Protein AF-A0A5B2TH06-F1 (afdb_monomer_lite)

Organism: NCBI:txid1608942

Sequence (164 aa):
METRGGGAGCMRPDPFPAKAEEHPMTPSAHPQRLRGRGAALVLSMAGVFLLIGAAFIASPPLGAALFGLPATGAEAQAWLRALALRDLALGLYLAGLLWLGSRRSLGVVLAATVVIPPGDMLMVAGWHGGAAPAPLLLHGLSALATGGMAAWLLRPPSAGTPSG

Foldseek 3Di:
DDDDDDDDDDDDDDPDDPDDPPPPPDPPPDFAADDDPLLVLLLVQLVVLLVLLVCCLVDVCVLCVLLVHDCPDPVSNVVSNVSSVVSNVVSVVSNVCNVPHGLLVSLVVLCVVLVVLVVSLCVNCVVVVNPDVNNNVSSVVVSCSSNVSSCVSNDDDPPDDDDD

InterPro domains:
  IPR025363 Protein of unknown function DUF4267 [PF14087] (48-153)

pLDDT: mean 86.17, std 15.83, range [43.31, 98.5]

Radius of gyration: 30.66 Å; chains: 1; bounding box: 69×65×99 Å

Secondary structure (DSSP, 8-state):
-----------PPPP--------------------THHHHHHHHHHHHHHHHHHHHHH-HHHHHHHHTS---SHHHHHHHHHHHHHHHHHHHHHHHHHHHS-HHHHHHHHHHHTTHHHHHHHHHHHHHTT--HHHHHHHHHHHHHHHHHHHHHHPPPP-PPP--

Structure (mmCIF, N/CA/C/O backbone):
data_AF-A0A5B2TH06-F1
#
_entry.id   AF-A0A5B2TH06-F1
#
loop_
_atom_site.group_PDB
_atom_site.id
_atom_site.type_symbol
_atom_site.label_atom_id
_atom_site.label_alt_id
_atom_site.label_comp_id
_atom_site.label_asym_id
_atom_site.label_entity_id
_atom_site.label_seq_id
_atom_site.pdbx_PDB_ins_code
_atom_site.Cartn_x
_atom_site.Cartn_y
_atom_site.Cartn_z
_atom_site.occupancy
_atom_site.B_iso_or_equiv
_atom_site.auth_seq_id
_atom_site.auth_comp_id
_atom_site.auth_asym_id
_atom_site.auth_atom_id
_atom_site.pdbx_PDB_model_num
ATOM 1 N N . MET A 1 1 ? -40.279 -52.105 76.190 1.00 43.31 1 MET A N 1
ATOM 2 C CA . MET A 1 1 ? -40.114 -52.471 74.772 1.00 43.31 1 MET A CA 1
ATOM 3 C C . MET A 1 1 ? -41.063 -51.557 73.997 1.00 43.31 1 MET A C 1
ATOM 5 O O . MET A 1 1 ? -42.259 -51.778 74.060 1.00 43.31 1 MET A O 1
ATOM 9 N N . GLU A 1 2 ? -40.658 -50.310 73.719 1.00 46.28 2 GLU A N 1
ATOM 10 C CA . GLU A 1 2 ? -39.930 -49.899 72.490 1.00 46.28 2 GLU A CA 1
ATOM 11 C C . GLU A 1 2 ? -40.905 -49.938 71.284 1.00 46.28 2 GLU A C 1
ATOM 13 O O . GLU A 1 2 ? -41.463 -50.998 71.050 1.00 46.28 2 GLU A O 1
ATOM 18 N N . THR A 1 3 ? -41.217 -48.929 70.459 1.00 47.59 3 THR A N 1
ATOM 19 C CA . THR A 1 3 ? -40.859 -47.510 70.246 1.00 47.59 3 THR A CA 1
ATOM 20 C C . THR A 1 3 ? -41.844 -46.912 69.201 1.00 47.59 3 THR A C 1
ATOM 22 O O . THR A 1 3 ? -42.434 -47.669 68.442 1.00 47.59 3 THR A O 1
ATOM 25 N N . ARG A 1 4 ? -41.929 -45.562 69.131 1.00 48.00 4 ARG A N 1
ATOM 26 C CA . ARG A 1 4 ? -42.073 -44.675 67.931 1.00 48.00 4 ARG A CA 1
ATOM 27 C C . ARG A 1 4 ? -43.280 -44.880 66.980 1.00 48.00 4 ARG A C 1
ATOM 29 O O . ARG A 1 4 ? -43.530 -45.961 66.491 1.00 48.00 4 ARG A O 1
ATOM 36 N N . GLY A 1 5 ? -44.063 -43.867 66.600 1.00 53.38 5 GLY A N 1
ATOM 37 C CA . GLY A 1 5 ? -43.726 -42.471 66.299 1.00 53.38 5 GLY A CA 1
ATOM 38 C C . GLY A 1 5 ? -43.592 -42.294 64.778 1.00 53.38 5 GLY A C 1
ATOM 39 O O . GLY A 1 5 ? -42.625 -42.780 64.204 1.00 53.38 5 GLY A O 1
ATOM 40 N N . GLY A 1 6 ? -44.537 -41.606 64.128 1.00 50.41 6 GLY A N 1
ATOM 41 C CA . GLY A 1 6 ? -44.493 -41.360 62.681 1.00 50.41 6 GLY A CA 1
ATOM 42 C C . GLY A 1 6 ? -45.587 -40.402 62.221 1.00 50.41 6 GLY A C 1
ATOM 43 O O . GLY A 1 6 ? -46.620 -40.828 61.717 1.00 50.41 6 GLY A O 1
ATOM 44 N N . GLY A 1 7 ? -45.378 -39.104 62.456 1.00 53.00 7 GLY A N 1
ATOM 45 C CA . GLY A 1 7 ? -46.269 -38.041 61.998 1.00 53.00 7 GLY A CA 1
ATOM 46 C C . GLY A 1 7 ? -46.208 -37.872 60.481 1.00 53.00 7 GLY A C 1
ATOM 47 O O . GLY A 1 7 ? -45.129 -37.782 59.899 1.00 53.00 7 GLY A O 1
ATOM 48 N N . ALA A 1 8 ? -47.379 -37.807 59.851 1.00 60.06 8 ALA A N 1
ATOM 49 C CA . ALA A 1 8 ? -47.530 -37.441 58.452 1.00 60.06 8 ALA A CA 1
ATOM 50 C C . ALA A 1 8 ? -47.230 -35.941 58.290 1.00 60.06 8 ALA A C 1
ATOM 52 O O . ALA A 1 8 ? -48.070 -35.081 58.556 1.00 60.06 8 ALA A O 1
ATOM 53 N N . GLY A 1 9 ? -45.990 -35.630 57.914 1.00 56.44 9 GLY A N 1
ATOM 54 C CA . GLY A 1 9 ? -45.552 -34.283 57.572 1.00 56.44 9 GLY A CA 1
ATOM 55 C C . GLY A 1 9 ? -46.191 -33.826 56.264 1.00 56.44 9 GLY A C 1
ATOM 56 O O . GLY A 1 9 ? -45.925 -34.382 55.203 1.00 56.44 9 GLY A O 1
ATOM 57 N N . CYS A 1 10 ? -47.033 -32.802 56.361 1.00 57.41 10 CYS A N 1
ATOM 58 C CA . CYS A 1 10 ? -47.578 -32.051 55.239 1.00 57.41 10 CYS A CA 1
ATOM 59 C C . CYS A 1 10 ? -46.416 -31.434 54.438 1.00 57.41 10 CYS A C 1
ATOM 61 O O . CYS A 1 10 ? -45.718 -30.545 54.930 1.00 57.41 10 CYS A O 1
ATOM 63 N N . MET A 1 11 ? -46.176 -31.945 53.231 1.00 59.59 11 MET A N 1
ATOM 64 C CA . MET A 1 11 ? -45.171 -31.429 52.305 1.00 59.59 11 MET A CA 1
ATOM 65 C C . MET A 1 11 ? -45.617 -30.047 51.818 1.00 59.59 11 MET A C 1
ATOM 67 O O . MET A 1 11 ? -46.575 -29.921 51.057 1.00 59.59 11 MET A O 1
ATOM 71 N N . ARG A 1 12 ? -44.948 -28.997 52.304 1.00 67.94 12 ARG A N 1
ATOM 72 C CA . ARG A 1 12 ? -45.096 -27.641 51.769 1.00 67.94 12 ARG A CA 1
ATOM 73 C C . ARG A 1 12 ? -44.389 -27.580 50.410 1.00 67.94 12 ARG A C 1
ATOM 75 O O . ARG A 1 12 ? -43.242 -28.011 50.345 1.00 67.94 12 ARG A O 1
ATOM 82 N N . PRO A 1 13 ? -45.023 -27.053 49.352 1.00 61.88 13 PRO A N 1
ATOM 83 C CA . PRO A 1 13 ? -44.308 -26.726 48.128 1.00 61.88 13 PRO A CA 1
ATOM 84 C C . PRO A 1 13 ? -43.322 -25.591 48.416 1.00 61.88 13 PRO A C 1
ATOM 86 O O . PRO A 1 13 ? -43.677 -24.599 49.061 1.00 61.88 13 PRO A O 1
ATOM 89 N N . ASP A 1 14 ? -42.086 -25.759 47.955 1.00 65.69 14 ASP A N 1
ATOM 90 C CA . ASP A 1 14 ? -41.048 -24.744 48.073 1.00 65.69 14 ASP A CA 1
ATOM 91 C C . ASP A 1 14 ? -41.506 -23.454 47.369 1.00 65.69 14 ASP A C 1
ATOM 93 O O . ASP A 1 14 ? -41.974 -23.501 46.223 1.00 65.69 14 ASP A O 1
ATO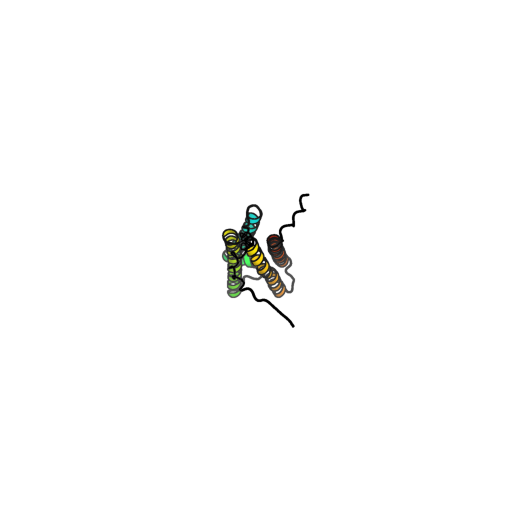M 97 N N . PRO A 1 15 ? -41.413 -22.287 48.025 1.00 66.00 15 PRO A N 1
ATOM 98 C CA . PRO A 1 15 ? -41.718 -21.027 47.378 1.00 66.00 15 PRO A CA 1
ATOM 99 C C . PRO A 1 15 ? -40.597 -20.738 46.378 1.00 66.00 15 PRO A C 1
ATOM 101 O O . PRO A 1 15 ? -39.451 -20.623 46.786 1.00 66.00 15 PRO A O 1
ATOM 104 N N . PHE A 1 16 ? -40.958 -20.664 45.094 1.00 64.38 16 PHE A N 1
ATOM 105 C CA . PHE A 1 16 ? -40.241 -20.058 43.962 1.00 64.38 16 PHE A CA 1
ATOM 106 C C . PHE A 1 16 ? -38.698 -20.023 44.022 1.00 64.38 16 PHE A C 1
ATOM 108 O O . PHE A 1 16 ? -38.136 -19.339 44.880 1.00 64.38 16 PHE A O 1
ATOM 115 N N . PRO A 1 17 ? -37.984 -20.624 43.045 1.00 62.00 17 PRO A N 1
ATOM 116 C CA . PRO A 1 17 ? -36.533 -20.506 42.994 1.00 62.00 17 PRO A CA 1
ATOM 117 C C . PRO A 1 17 ? -36.116 -19.032 43.008 1.00 62.00 17 PRO A C 1
ATOM 119 O O . PRO A 1 17 ? -36.704 -18.187 42.326 1.00 62.00 17 PRO A O 1
ATOM 122 N N . ALA A 1 18 ? -35.116 -18.758 43.846 1.00 60.81 18 ALA A N 1
ATOM 123 C CA . ALA A 1 18 ? -34.492 -17.463 44.027 1.00 60.81 18 ALA A CA 1
ATOM 124 C C . ALA A 1 18 ? -34.205 -16.796 42.675 1.00 60.81 18 ALA A C 1
ATOM 126 O O . ALA A 1 18 ? -33.854 -17.466 41.703 1.00 60.81 18 ALA A O 1
ATOM 127 N N . LYS A 1 19 ? -34.391 -15.471 42.657 1.00 56.03 19 LYS A N 1
ATOM 128 C CA . LYS A 1 19 ? -34.156 -14.555 41.537 1.00 56.03 19 LYS A CA 1
ATOM 129 C C . LYS A 1 19 ? -33.055 -15.076 40.616 1.00 56.03 19 LYS A C 1
ATOM 131 O O . LYS A 1 19 ? -31.926 -15.252 41.067 1.00 56.03 19 LYS A O 1
ATOM 136 N N . ALA A 1 20 ? -33.393 -15.291 39.345 1.00 60.88 20 ALA A N 1
ATOM 137 C CA . ALA A 1 20 ? -32.393 -15.451 38.305 1.00 60.88 20 ALA A CA 1
ATOM 138 C C . ALA A 1 20 ? -31.402 -14.293 38.453 1.00 60.88 20 ALA A C 1
ATOM 140 O O . ALA A 1 20 ? -31.799 -13.131 38.349 1.00 60.88 20 ALA A O 1
ATOM 141 N N . GLU A 1 21 ? -30.152 -14.602 38.790 1.00 60.78 21 GLU A N 1
ATOM 142 C CA . GLU A 1 21 ? -29.099 -13.604 38.749 1.00 60.78 21 GLU A CA 1
ATOM 143 C C . GLU A 1 21 ? -29.014 -13.148 37.298 1.00 60.78 21 GLU A C 1
ATOM 145 O O . GLU A 1 21 ? -28.621 -13.905 36.408 1.00 60.78 21 GLU A O 1
ATOM 150 N N . GLU A 1 22 ? -29.491 -11.932 37.044 1.00 59.16 22 GLU A N 1
ATOM 151 C CA . GLU A 1 22 ? -29.294 -11.256 35.777 1.00 59.16 22 GLU A CA 1
ATOM 152 C C . GLU A 1 22 ? -27.785 -11.114 35.602 1.00 59.16 22 GLU A C 1
ATOM 154 O O . GLU A 1 22 ? -27.164 -10.193 36.130 1.00 59.16 22 GLU A O 1
ATOM 159 N N . HIS A 1 23 ? -27.173 -12.072 34.901 1.00 60.88 23 HIS A N 1
ATOM 160 C CA . HIS A 1 23 ? -25.814 -11.932 34.413 1.00 60.88 23 HIS A CA 1
ATOM 161 C C . HIS A 1 23 ? -25.763 -10.587 33.686 1.00 60.88 23 HIS A C 1
ATOM 163 O O . HIS A 1 23 ? -26.488 -10.429 32.697 1.00 60.88 23 HIS A O 1
ATOM 169 N N . PRO A 1 24 ? -24.972 -9.606 34.162 1.00 66.19 24 PRO A N 1
ATOM 170 C CA . PRO A 1 24 ? -24.945 -8.291 33.554 1.00 66.19 24 PRO A CA 1
ATOM 171 C C . PRO A 1 24 ? -24.582 -8.480 32.087 1.00 66.19 24 PRO A C 1
ATOM 173 O O . PRO A 1 24 ? -23.491 -8.957 31.769 1.00 66.19 24 PRO A O 1
ATOM 176 N N . MET A 1 25 ? -25.533 -8.165 31.205 1.00 54.97 25 MET A N 1
ATOM 177 C CA . MET A 1 25 ? -25.317 -8.151 29.767 1.00 54.97 25 MET A CA 1
ATOM 178 C C . MET A 1 25 ? -24.142 -7.216 29.519 1.00 54.97 25 MET A C 1
ATOM 180 O O . MET A 1 25 ? -24.271 -5.994 29.621 1.00 54.97 25 MET A O 1
ATOM 184 N N . THR A 1 26 ? -22.969 -7.795 29.269 1.00 67.38 26 THR A N 1
ATOM 185 C CA . THR A 1 26 ? -21.789 -7.021 28.921 1.00 67.38 26 THR A CA 1
ATOM 186 C C . THR A 1 26 ? -22.158 -6.192 27.694 1.00 67.38 26 THR A C 1
ATOM 188 O O . THR A 1 26 ? -22.716 -6.743 26.739 1.00 67.38 26 THR A O 1
ATOM 191 N N . PRO A 1 27 ? -21.926 -4.865 27.704 1.00 58.09 27 PRO A N 1
ATOM 192 C CA . PRO A 1 27 ? -22.241 -4.031 26.559 1.00 58.09 27 PRO A CA 1
ATOM 193 C C . PRO A 1 27 ? -21.607 -4.653 25.318 1.00 58.09 27 PRO A C 1
ATOM 195 O O . PRO A 1 27 ? -20.388 -4.837 25.274 1.00 58.09 27 PRO A O 1
ATOM 198 N N . SER A 1 28 ? -22.426 -5.013 24.328 1.00 54.91 28 SER A N 1
ATOM 199 C CA . SER A 1 28 ? -21.940 -5.501 23.042 1.00 54.91 28 SER A CA 1
ATOM 200 C C . SER A 1 28 ? -20.931 -4.483 22.526 1.00 54.91 28 SER A C 1
ATOM 202 O O . SER A 1 28 ? -21.301 -3.334 22.275 1.00 54.91 28 SER A O 1
ATOM 204 N N . ALA A 1 29 ? -19.655 -4.868 22.450 1.00 64.12 29 ALA A N 1
ATOM 205 C CA . ALA A 1 29 ? -18.572 -3.966 22.092 1.00 64.12 29 ALA A CA 1
ATOM 206 C C . ALA A 1 29 ? -18.855 -3.375 20.705 1.00 64.12 29 ALA A C 1
ATOM 208 O O . ALA A 1 29 ? -18.627 -4.025 19.684 1.00 64.12 29 ALA A O 1
ATOM 209 N N . HIS A 1 30 ? -19.396 -2.154 20.659 1.00 62.34 30 HIS A N 1
ATOM 210 C CA . HIS A 1 30 ? -19.672 -1.499 19.392 1.00 62.34 30 HIS A CA 1
ATOM 211 C C . HIS A 1 30 ? -18.349 -1.362 18.631 1.00 62.34 30 HIS A C 1
ATOM 213 O O . HIS A 1 30 ? -17.377 -0.841 19.194 1.00 62.34 30 HIS A O 1
ATOM 219 N N . PRO A 1 31 ? -18.273 -1.828 17.371 1.00 73.44 31 PRO A N 1
ATOM 220 C CA . PRO A 1 31 ? -17.046 -1.755 16.597 1.00 73.44 31 PRO A CA 1
ATOM 221 C C . PRO A 1 31 ? -16.575 -0.301 16.528 1.00 73.44 31 PRO A C 1
ATOM 223 O O . PRO A 1 31 ? -17.239 0.560 15.949 1.00 73.44 31 PRO A O 1
ATOM 226 N N . GLN A 1 32 ? -15.422 -0.021 17.140 1.00 81.44 32 GLN A N 1
ATOM 227 C CA . GLN A 1 32 ? -14.858 1.323 17.159 1.00 81.44 32 GLN A CA 1
ATOM 228 C C . GLN A 1 32 ? -14.516 1.747 15.730 1.00 81.44 32 GLN A C 1
ATOM 230 O O . GLN A 1 32 ? -13.617 1.189 15.096 1.00 81.44 32 GLN A O 1
ATOM 235 N N . ARG A 1 33 ? -15.239 2.743 15.215 1.00 87.25 33 ARG A N 1
ATOM 236 C CA . ARG A 1 33 ? -14.949 3.370 13.922 1.00 87.25 33 ARG A CA 1
ATOM 237 C C . ARG A 1 33 ? -13.785 4.343 14.070 1.00 87.25 33 ARG A C 1
ATOM 239 O O . ARG A 1 33 ? -13.724 5.106 15.032 1.00 87.25 33 ARG A O 1
ATOM 246 N N . LEU A 1 34 ? -12.872 4.332 13.104 1.00 90.94 34 LEU A N 1
ATOM 247 C CA . LEU A 1 34 ? -11.758 5.274 13.071 1.00 90.94 34 LEU A CA 1
ATOM 248 C C . LEU A 1 34 ? -12.264 6.658 12.630 1.00 90.94 34 LEU A C 1
ATOM 250 O O . LEU A 1 34 ? -13.002 6.763 11.655 1.00 90.94 34 LEU A O 1
ATOM 254 N N . ARG A 1 35 ? -11.895 7.724 13.350 1.00 90.62 35 ARG A N 1
ATOM 255 C CA . ARG A 1 35 ? -12.316 9.111 13.068 1.00 90.62 35 ARG A CA 1
ATOM 256 C C . ARG A 1 35 ? -11.146 10.090 13.205 1.00 90.62 35 ARG A C 1
ATOM 258 O O . ARG A 1 35 ? -10.096 9.747 13.752 1.00 90.62 35 ARG A O 1
ATOM 265 N N . GLY A 1 36 ? -11.331 11.317 12.717 1.00 93.19 36 GLY A N 1
ATOM 266 C CA . GLY A 1 36 ? -10.356 12.404 12.848 1.00 93.19 36 GLY A CA 1
ATOM 267 C C . GLY A 1 36 ? -9.032 12.110 12.134 1.00 93.19 36 GLY A C 1
ATOM 268 O O . GLY A 1 36 ? -9.021 11.590 11.021 1.00 93.19 36 GLY A O 1
ATOM 269 N N . ARG A 1 37 ? -7.906 12.417 12.790 1.00 93.00 37 ARG A N 1
ATOM 270 C CA . ARG A 1 37 ? -6.551 12.293 12.212 1.00 93.00 37 ARG A CA 1
ATOM 271 C C . ARG A 1 37 ? -6.219 10.881 11.720 1.00 93.00 37 ARG A C 1
ATOM 273 O O . ARG A 1 37 ? -5.582 10.737 10.686 1.00 93.00 37 ARG A O 1
ATOM 280 N N . GLY A 1 38 ? -6.679 9.848 12.429 1.00 93.25 38 GLY A N 1
ATOM 281 C CA . GLY A 1 38 ? -6.470 8.458 12.014 1.00 93.25 38 GLY A CA 1
ATOM 282 C C . GLY A 1 38 ? -7.177 8.127 10.701 1.00 93.25 38 GLY A C 1
ATOM 283 O O . GLY A 1 38 ? -6.589 7.506 9.823 1.00 93.25 38 GLY A O 1
ATOM 284 N N . ALA A 1 39 ? -8.419 8.593 10.550 1.00 95.62 39 ALA A N 1
ATOM 285 C CA . ALA A 1 39 ? -9.175 8.425 9.314 1.00 95.62 39 ALA A CA 1
ATOM 286 C C . ALA A 1 39 ? -8.511 9.179 8.154 1.00 95.62 39 ALA A C 1
ATOM 288 O O . ALA A 1 39 ? -8.362 8.617 7.075 1.00 95.62 39 ALA A O 1
ATOM 289 N N . ALA A 1 40 ? -8.041 10.408 8.397 1.00 96.94 40 ALA A N 1
ATOM 290 C CA . ALA A 1 40 ? -7.300 11.179 7.403 1.00 96.94 40 ALA A CA 1
ATOM 291 C C . ALA A 1 40 ? -6.025 10.453 6.947 1.00 96.94 40 ALA A C 1
ATOM 293 O O . ALA A 1 40 ? -5.786 10.357 5.753 1.00 96.94 40 ALA A O 1
ATOM 294 N N . LEU A 1 41 ? -5.248 9.873 7.869 1.00 96.69 41 LEU A N 1
ATOM 295 C CA . LEU A 1 41 ? -4.027 9.142 7.521 1.00 96.69 41 LEU A CA 1
ATOM 296 C C . LEU A 1 41 ? -4.315 7.910 6.648 1.00 96.69 41 LEU A C 1
ATOM 298 O O . LEU A 1 41 ? -3.606 7.655 5.678 1.00 96.69 41 LEU A O 1
ATOM 302 N N . VAL A 1 42 ? -5.382 7.171 6.962 1.00 96.88 42 VAL A N 1
ATOM 303 C CA . VAL A 1 42 ? -5.826 6.021 6.160 1.00 96.88 42 VAL A CA 1
ATOM 304 C C . VAL A 1 42 ? -6.314 6.463 4.781 1.00 96.88 42 VAL A C 1
ATOM 306 O O . VAL A 1 42 ? -5.963 5.824 3.793 1.00 96.88 42 VAL A O 1
ATOM 309 N N . LEU A 1 43 ? -7.073 7.560 4.693 1.00 97.88 43 LEU A N 1
ATOM 310 C CA . LEU A 1 43 ? -7.506 8.123 3.410 1.00 97.88 43 LEU A CA 1
ATOM 311 C C . LEU A 1 43 ? -6.330 8.611 2.571 1.00 97.88 43 LEU A C 1
ATOM 313 O O . LEU A 1 43 ? -6.319 8.371 1.370 1.00 97.88 43 LEU A O 1
ATOM 317 N N . SER A 1 44 ? -5.329 9.246 3.181 1.00 98.00 44 SER A N 1
ATOM 318 C CA . SER A 1 44 ? -4.111 9.645 2.477 1.00 98.00 44 SER A CA 1
ATOM 319 C C . SER A 1 44 ? -3.393 8.428 1.901 1.00 98.00 44 SER A C 1
ATOM 321 O O . SER A 1 44 ? -3.011 8.440 0.736 1.00 98.00 44 SER A O 1
ATOM 323 N N . MET A 1 45 ? -3.265 7.352 2.681 1.00 97.44 45 MET A N 1
ATOM 324 C CA . MET A 1 45 ? -2.636 6.115 2.214 1.00 97.44 45 MET A CA 1
ATOM 325 C C . MET A 1 45 ? -3.441 5.453 1.088 1.00 97.44 45 MET A C 1
ATOM 327 O O . MET A 1 45 ? -2.870 5.062 0.074 1.00 97.44 45 MET A O 1
ATOM 331 N N . ALA A 1 46 ? -4.770 5.399 1.217 1.00 98.19 46 ALA A N 1
ATOM 332 C CA . ALA A 1 46 ? -5.658 4.948 0.149 1.00 98.19 46 ALA A CA 1
ATOM 333 C C . ALA A 1 46 ? -5.492 5.794 -1.124 1.00 98.19 46 ALA A C 1
ATOM 335 O O . ALA A 1 46 ? -5.357 5.246 -2.214 1.00 98.19 46 ALA A O 1
ATOM 336 N N . GLY A 1 47 ? -5.439 7.120 -0.982 1.00 98.31 47 GLY A N 1
ATOM 337 C CA . GLY A 1 47 ? -5.219 8.053 -2.082 1.00 98.31 47 GLY A CA 1
ATOM 338 C C . GLY A 1 47 ? -3.887 7.826 -2.793 1.00 98.31 47 GLY A C 1
ATOM 339 O O . GLY A 1 47 ? -3.858 7.823 -4.018 1.00 98.31 47 GLY A O 1
ATOM 340 N N . VAL A 1 48 ? -2.805 7.558 -2.055 1.00 97.12 48 VAL A N 1
ATOM 341 C CA . VAL A 1 48 ? -1.500 7.215 -2.645 1.00 97.12 48 VAL A CA 1
ATOM 342 C C . VAL A 1 48 ? -1.605 5.967 -3.524 1.00 97.12 48 VAL A C 1
ATOM 344 O O . VAL A 1 48 ? -1.176 6.014 -4.673 1.00 97.12 48 VAL A O 1
ATOM 347 N N . PHE A 1 49 ? -2.229 4.886 -3.045 1.00 97.50 49 PHE A N 1
ATOM 348 C CA . PHE A 1 49 ? -2.415 3.677 -3.856 1.00 97.50 49 PHE A CA 1
ATOM 349 C C . PHE A 1 49 ? -3.275 3.926 -5.102 1.00 97.50 49 PHE A C 1
ATOM 351 O O . PHE A 1 49 ? -2.931 3.466 -6.190 1.00 97.50 49 PHE A O 1
ATOM 358 N N . LEU A 1 50 ? -4.349 4.715 -4.975 1.00 98.50 50 LEU A N 1
ATOM 359 C CA . LEU A 1 50 ? -5.186 5.089 -6.118 1.00 98.50 50 LEU A CA 1
ATOM 360 C C . LEU A 1 50 ? -4.400 5.887 -7.165 1.00 98.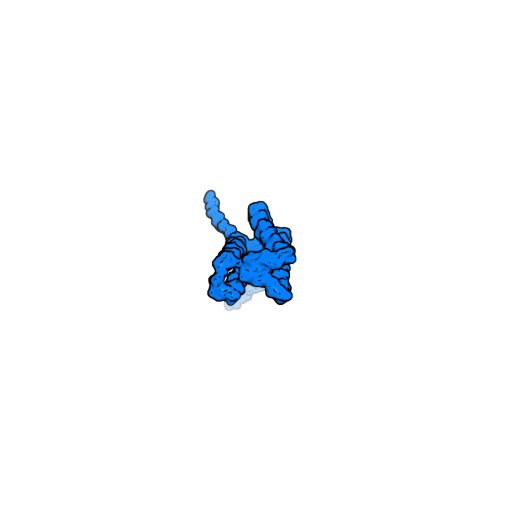50 50 LEU A C 1
ATOM 362 O O . LEU A 1 50 ? -4.523 5.625 -8.359 1.00 98.50 50 LEU A O 1
ATOM 366 N N . LEU A 1 51 ? -3.586 6.846 -6.721 1.00 97.44 51 LEU A N 1
ATOM 367 C CA . LEU A 1 51 ? -2.763 7.672 -7.601 1.00 97.44 51 LEU A CA 1
ATOM 368 C C . LEU A 1 51 ? -1.675 6.849 -8.293 1.00 97.44 51 LEU A C 1
ATOM 370 O O . LEU A 1 51 ? -1.471 7.025 -9.490 1.00 97.44 51 LEU A O 1
ATOM 374 N N . ILE A 1 52 ? -1.018 5.930 -7.579 1.00 94.81 52 ILE A N 1
ATOM 375 C CA . ILE A 1 52 ? -0.024 5.015 -8.157 1.00 94.81 52 ILE A CA 1
ATOM 376 C C . ILE A 1 52 ? -0.682 4.123 -9.215 1.00 94.81 52 ILE A C 1
ATOM 378 O O . ILE A 1 52 ? -0.220 4.091 -10.355 1.00 94.81 52 ILE A O 1
ATOM 382 N N . GLY A 1 53 ? -1.801 3.472 -8.884 1.00 96.19 53 GLY A N 1
ATOM 383 C CA . GLY A 1 53 ? -2.526 2.625 -9.830 1.00 96.19 53 GLY A CA 1
ATOM 384 C C . GLY A 1 53 ? -2.989 3.396 -11.071 1.00 96.19 53 GLY A C 1
ATOM 385 O O . GLY A 1 53 ? -2.760 2.968 -12.202 1.00 96.19 53 GLY A O 1
ATOM 386 N N . ALA A 1 54 ? -3.557 4.590 -10.893 1.00 97.12 54 ALA A N 1
ATOM 387 C CA . ALA A 1 54 ? -3.923 5.454 -12.013 1.00 97.12 54 ALA A CA 1
ATOM 388 C C . ALA A 1 54 ? -2.703 5.855 -12.862 1.00 97.12 54 ALA A C 1
ATOM 390 O O . ALA A 1 54 ? -2.769 5.814 -14.092 1.00 97.12 54 ALA A O 1
ATOM 391 N N . ALA A 1 55 ? -1.576 6.191 -12.225 1.00 93.88 55 ALA A N 1
ATOM 392 C CA . ALA A 1 55 ? -0.342 6.558 -12.911 1.00 93.88 55 ALA A CA 1
ATOM 393 C C . ALA A 1 55 ? 0.230 5.397 -13.736 1.00 93.88 55 ALA A C 1
ATOM 395 O O . ALA A 1 55 ? 0.692 5.625 -14.849 1.00 93.88 55 ALA A O 1
ATOM 396 N N . PHE A 1 56 ? 0.157 4.158 -13.241 1.00 93.75 56 PHE A N 1
ATOM 397 C CA . PHE A 1 56 ? 0.648 2.975 -13.954 1.00 93.75 56 PHE A CA 1
ATOM 398 C C . PHE A 1 56 ? -0.202 2.662 -15.195 1.00 93.75 56 PHE A C 1
ATOM 400 O O . PHE A 1 56 ? 0.338 2.245 -16.220 1.00 93.75 56 PHE A O 1
ATOM 407 N N . ILE A 1 57 ? -1.519 2.897 -15.130 1.00 94.50 57 ILE A N 1
ATOM 408 C CA . ILE A 1 57 ? -2.416 2.771 -16.293 1.00 94.50 57 ILE A CA 1
ATOM 409 C C . ILE A 1 57 ? -2.137 3.881 -17.307 1.00 94.50 57 ILE A C 1
ATOM 411 O O . ILE A 1 57 ? -2.015 3.606 -18.500 1.00 94.50 57 ILE A O 1
ATOM 415 N N . ALA A 1 58 ? -2.049 5.128 -16.838 1.00 95.44 58 ALA A N 1
ATOM 416 C CA . ALA A 1 58 ? -1.882 6.296 -17.696 1.00 95.44 58 ALA A CA 1
ATOM 417 C C . ALA A 1 58 ? -0.484 6.371 -18.330 1.00 95.44 58 ALA A C 1
ATOM 419 O O . ALA A 1 58 ? -0.339 6.832 -19.459 1.00 95.44 58 ALA A O 1
ATOM 420 N N . SER A 1 59 ? 0.545 5.916 -17.611 1.00 93.94 59 SER A N 1
ATOM 421 C CA . SER A 1 59 ? 1.941 5.931 -18.041 1.00 93.94 59 SER A CA 1
ATOM 422 C C . SER A 1 59 ? 2.670 4.663 -17.578 1.00 93.94 59 SER A C 1
ATOM 424 O O . SER A 1 59 ? 3.321 4.651 -16.528 1.00 93.94 59 SER A O 1
ATOM 426 N N . PRO A 1 60 ? 2.629 3.587 -18.385 1.00 91.12 60 PRO A N 1
ATOM 427 C CA . PRO A 1 60 ? 3.406 2.380 -18.120 1.00 91.12 60 PRO A CA 1
ATOM 428 C C . PRO A 1 60 ? 4.915 2.631 -17.939 1.00 91.12 60 PRO A C 1
ATOM 430 O O . PRO A 1 60 ? 5.492 2.013 -17.048 1.00 91.12 60 PRO A O 1
ATOM 433 N N . PRO A 1 61 ? 5.580 3.547 -18.683 1.00 92.44 61 PRO A N 1
ATOM 434 C CA . PRO A 1 61 ? 6.989 3.864 -18.435 1.00 92.44 61 PRO A CA 1
ATOM 435 C C . PRO A 1 61 ? 7.246 4.449 -17.042 1.00 92.44 61 PRO A C 1
ATOM 437 O O . PRO A 1 61 ? 8.226 4.084 -16.396 1.00 92.44 61 PRO A O 1
ATOM 440 N N . LEU A 1 62 ? 6.356 5.323 -16.554 1.00 92.12 62 LEU A N 1
ATOM 441 C CA . LEU A 1 62 ? 6.448 5.848 -15.191 1.00 92.12 62 LEU A CA 1
ATOM 442 C C . LEU A 1 62 ? 6.237 4.730 -14.167 1.00 92.12 62 LEU A C 1
ATOM 444 O O . LEU A 1 62 ? 6.984 4.647 -13.196 1.00 92.12 62 LEU A O 1
ATOM 448 N N . GLY A 1 63 ? 5.259 3.851 -14.402 1.00 92.31 63 GLY A N 1
ATOM 449 C CA . GLY A 1 63 ? 5.011 2.705 -13.532 1.00 92.31 63 GLY A CA 1
ATOM 450 C C . GLY A 1 63 ? 6.199 1.749 -13.456 1.00 92.31 63 GLY A C 1
ATOM 451 O O . GLY A 1 63 ? 6.607 1.357 -12.368 1.00 92.31 63 GLY A O 1
ATOM 452 N N . ALA A 1 64 ? 6.827 1.463 -14.594 1.00 93.25 64 ALA A N 1
ATOM 453 C CA . ALA A 1 64 ? 8.072 0.709 -14.670 1.00 93.25 64 ALA A CA 1
ATOM 454 C C . ALA A 1 64 ? 9.206 1.350 -13.862 1.00 93.25 64 ALA A C 1
ATOM 456 O O . ALA A 1 64 ? 9.875 0.666 -13.087 1.00 93.25 64 ALA A O 1
ATOM 457 N N . ALA A 1 65 ? 9.401 2.663 -14.004 1.00 92.88 65 ALA A N 1
ATOM 458 C CA . ALA A 1 65 ? 10.436 3.391 -13.275 1.00 92.88 65 ALA A CA 1
ATOM 459 C C . ALA A 1 65 ? 10.195 3.385 -11.755 1.00 92.88 65 ALA A C 1
ATOM 461 O O . ALA A 1 65 ? 11.132 3.167 -10.990 1.00 92.88 65 ALA A O 1
ATOM 462 N N . LEU A 1 66 ? 8.946 3.592 -11.321 1.00 92.50 66 LEU A N 1
ATOM 463 C CA . LEU A 1 66 ? 8.568 3.584 -9.906 1.00 92.50 66 LEU A CA 1
ATOM 464 C C . LEU A 1 66 ? 8.662 2.185 -9.298 1.00 92.50 66 LEU A C 1
ATOM 466 O O . LEU A 1 66 ? 9.209 2.023 -8.212 1.00 92.50 66 LEU A O 1
ATOM 470 N N . PHE A 1 67 ? 8.151 1.171 -9.996 1.00 94.25 67 PHE A N 1
ATOM 471 C CA . PHE A 1 67 ? 8.202 -0.200 -9.506 1.00 94.25 67 PHE A CA 1
ATOM 472 C C . PHE A 1 67 ? 9.628 -0.761 -9.531 1.00 94.25 67 PHE A C 1
ATOM 474 O O . PHE A 1 67 ? 10.003 -1.530 -8.649 1.00 94.25 67 PHE A O 1
ATOM 481 N N . GLY A 1 68 ? 10.423 -0.371 -10.529 1.00 93.50 68 GLY A N 1
ATOM 482 C CA . GLY A 1 68 ? 11.767 -0.885 -10.765 1.00 93.50 68 GLY A CA 1
ATOM 483 C C . GLY A 1 68 ? 11.807 -2.097 -11.694 1.00 93.50 68 GLY A C 1
ATOM 484 O O . GLY A 1 68 ? 12.718 -2.904 -11.562 1.00 93.50 68 GLY A O 1
ATOM 485 N N . LEU A 1 69 ? 10.856 -2.253 -12.618 1.00 92.06 69 LEU A N 1
ATOM 486 C CA . LEU A 1 69 ? 10.845 -3.325 -13.628 1.00 92.06 69 LEU A CA 1
ATOM 487 C C . LEU A 1 69 ? 10.575 -2.746 -15.026 1.00 92.06 69 LEU A C 1
ATOM 489 O O . LEU A 1 69 ? 9.939 -1.703 -15.123 1.00 92.06 69 LEU A O 1
ATOM 493 N N . PRO A 1 70 ? 11.066 -3.357 -16.119 1.00 89.44 70 PRO A N 1
ATOM 494 C CA . PRO A 1 70 ? 10.927 -2.790 -17.463 1.00 89.44 70 PRO A CA 1
ATOM 495 C C . PRO A 1 70 ? 9.472 -2.775 -17.961 1.00 89.44 70 PRO A C 1
ATOM 497 O O . PRO A 1 70 ? 8.686 -3.661 -17.642 1.00 89.44 70 PRO A O 1
ATOM 500 N N . ALA A 1 71 ? 9.135 -1.800 -18.815 1.00 88.12 71 ALA A N 1
ATOM 501 C CA . ALA A 1 71 ? 7.829 -1.694 -19.490 1.00 88.12 71 ALA A CA 1
ATOM 502 C C . ALA A 1 71 ? 7.825 -2.220 -20.940 1.00 88.12 71 ALA A C 1
ATOM 504 O O . ALA A 1 71 ? 6.822 -2.086 -21.642 1.00 88.12 71 ALA A O 1
ATOM 505 N N . THR A 1 72 ? 8.941 -2.751 -21.442 1.00 88.50 72 THR A N 1
ATOM 506 C CA . THR A 1 72 ? 9.087 -3.090 -22.865 1.00 88.50 72 THR A CA 1
ATOM 507 C C . THR A 1 72 ? 8.485 -4.453 -23.186 1.00 88.50 72 THR A C 1
ATOM 509 O O . THR A 1 72 ? 8.832 -5.444 -22.551 1.00 88.50 72 THR A O 1
ATOM 512 N N . GLY A 1 73 ? 7.631 -4.506 -24.210 1.00 90.44 73 GLY A N 1
ATOM 513 C CA . GLY A 1 73 ? 6.911 -5.718 -24.621 1.00 90.44 73 GLY A CA 1
ATOM 514 C C . GLY A 1 73 ? 5.445 -5.725 -24.179 1.00 90.44 73 GLY A C 1
ATOM 515 O O . GLY A 1 73 ? 5.008 -4.879 -23.395 1.00 90.44 73 GLY A O 1
ATOM 516 N N . ALA A 1 74 ? 4.655 -6.647 -24.730 1.00 89.81 74 ALA A N 1
ATOM 517 C CA . ALA A 1 74 ? 3.224 -6.739 -24.436 1.00 89.81 74 ALA A CA 1
ATOM 518 C C . ALA A 1 74 ? 2.973 -7.364 -23.055 1.00 89.81 74 ALA A C 1
ATOM 520 O O . ALA A 1 74 ? 2.106 -6.906 -22.310 1.00 89.81 74 ALA A O 1
ATOM 521 N N . GLU A 1 75 ? 3.779 -8.357 -22.685 1.00 91.31 75 GLU A N 1
ATOM 522 C CA . GLU A 1 75 ? 3.728 -9.064 -21.408 1.00 91.31 75 GLU A CA 1
ATOM 523 C C . GLU A 1 75 ? 4.048 -8.119 -20.246 1.00 91.31 75 GLU A C 1
ATOM 525 O O . GLU A 1 75 ? 3.298 -8.055 -19.273 1.00 91.31 75 GLU A O 1
ATOM 530 N N . ALA A 1 76 ? 5.109 -7.317 -20.384 1.00 90.56 76 ALA A N 1
ATOM 531 C CA . ALA A 1 76 ? 5.498 -6.317 -19.391 1.00 90.56 76 ALA A CA 1
ATOM 532 C C . ALA A 1 76 ? 4.387 -5.280 -19.161 1.00 90.56 76 ALA A C 1
ATOM 534 O O . ALA A 1 76 ? 4.063 -4.944 -18.023 1.00 90.56 76 ALA A O 1
ATOM 535 N N . GLN A 1 77 ? 3.739 -4.814 -20.234 1.00 89.81 77 GLN A N 1
ATOM 536 C CA . GLN A 1 77 ? 2.604 -3.896 -20.126 1.00 89.81 77 GLN A CA 1
ATOM 537 C C . GLN A 1 77 ? 1.381 -4.540 -19.466 1.00 89.81 77 GLN A C 1
ATOM 539 O O . GLN A 1 77 ? 0.704 -3.889 -18.671 1.00 89.81 77 GLN A O 1
ATOM 544 N N . ALA A 1 78 ? 1.068 -5.799 -19.786 1.00 91.62 78 ALA A N 1
ATOM 545 C CA . ALA A 1 78 ? -0.033 -6.521 -19.150 1.00 91.62 78 ALA A CA 1
ATOM 546 C C . ALA A 1 78 ? 0.216 -6.702 -17.645 1.00 91.62 78 ALA A C 1
ATOM 548 O O . ALA A 1 78 ? -0.677 -6.455 -16.834 1.00 91.62 78 ALA A O 1
ATOM 549 N N . TRP A 1 79 ? 1.446 -7.049 -17.272 1.00 91.75 79 TRP A N 1
ATOM 550 C CA . TRP A 1 79 ? 1.859 -7.176 -15.881 1.00 91.75 79 TRP A CA 1
ATOM 551 C C . TRP A 1 79 ? 1.809 -5.831 -15.132 1.00 91.75 79 TRP A C 1
ATOM 553 O O . TRP A 1 79 ? 1.239 -5.764 -14.044 1.00 91.75 79 TRP A O 1
ATOM 563 N N . LEU A 1 80 ? 2.274 -4.730 -15.738 1.00 93.00 80 LEU A N 1
ATOM 564 C CA . LEU A 1 80 ? 2.157 -3.387 -15.149 1.00 93.00 80 LEU A CA 1
ATOM 565 C C . LEU A 1 80 ? 0.698 -2.978 -14.923 1.00 93.00 80 LEU A C 1
ATOM 567 O O . LEU A 1 80 ? 0.376 -2.390 -13.894 1.00 93.00 80 LEU A O 1
ATOM 571 N N . ARG A 1 81 ? -0.207 -3.319 -15.848 1.00 93.81 81 ARG A N 1
ATOM 572 C CA . ARG A 1 81 ? -1.650 -3.089 -15.669 1.00 93.81 81 ARG A CA 1
ATOM 573 C C . ARG A 1 81 ? -2.227 -3.938 -14.537 1.00 93.81 81 ARG A C 1
ATOM 575 O O . ARG A 1 81 ? -3.076 -3.449 -13.798 1.00 93.81 81 ARG A O 1
ATOM 582 N N . ALA A 1 82 ? -1.768 -5.178 -14.369 1.00 95.25 82 ALA A N 1
ATOM 583 C CA . ALA A 1 82 ? -2.184 -6.021 -13.250 1.00 95.25 82 ALA A CA 1
ATOM 584 C C . ALA A 1 82 ? -1.754 -5.423 -11.900 1.00 95.25 82 ALA A C 1
ATOM 586 O O . ALA A 1 82 ? -2.565 -5.354 -10.976 1.00 95.25 82 ALA A O 1
ATOM 587 N N . LEU A 1 83 ? -0.522 -4.912 -11.801 1.00 94.94 83 LEU A N 1
ATOM 588 C CA . LEU A 1 83 ? -0.080 -4.159 -10.625 1.00 94.94 83 LEU A CA 1
ATOM 589 C C . LEU A 1 83 ? -0.896 -2.888 -10.405 1.00 94.94 83 LEU A C 1
ATOM 591 O O . LEU A 1 83 ? -1.293 -2.587 -9.284 1.00 94.94 83 LEU A O 1
ATOM 595 N N . ALA A 1 84 ? -1.200 -2.169 -11.479 1.00 95.88 84 ALA A N 1
ATOM 596 C CA . ALA A 1 84 ? -2.004 -0.966 -11.388 1.00 95.88 84 ALA A CA 1
ATOM 597 C C . ALA A 1 84 ? -3.393 -1.252 -10.799 1.00 95.88 84 ALA A C 1
ATOM 599 O O . ALA A 1 84 ? -3.859 -0.548 -9.904 1.00 95.88 84 ALA A O 1
ATOM 600 N N . LEU A 1 85 ? -4.041 -2.325 -11.264 1.00 98.00 85 LEU A N 1
ATOM 601 C CA . LEU A 1 85 ? -5.329 -2.782 -10.744 1.00 98.00 85 LEU A CA 1
ATOM 602 C C . LEU A 1 85 ? -5.232 -3.248 -9.290 1.00 98.00 85 LEU A C 1
ATOM 604 O O . LEU A 1 85 ? -6.149 -2.978 -8.514 1.00 98.00 85 LEU A O 1
ATOM 608 N N . ARG A 1 86 ? -4.127 -3.901 -8.905 1.00 97.50 86 ARG A N 1
ATOM 609 C CA . ARG A 1 86 ? -3.837 -4.226 -7.504 1.00 97.50 86 ARG A CA 1
ATOM 610 C C . ARG A 1 86 ? -3.849 -2.954 -6.665 1.00 97.50 86 ARG A C 1
ATOM 612 O O . ARG A 1 86 ? -4.610 -2.899 -5.708 1.00 97.50 86 ARG A O 1
ATOM 619 N N . ASP A 1 87 ? -3.079 -1.933 -7.030 1.00 97.19 87 ASP A N 1
ATOM 620 C CA . ASP A 1 87 ? -2.971 -0.707 -6.230 1.00 97.19 87 ASP A CA 1
ATOM 621 C C . ASP A 1 87 ? -4.294 0.080 -6.200 1.00 97.19 87 ASP A C 1
ATOM 623 O O . ASP A 1 87 ? -4.705 0.571 -5.147 1.00 97.19 87 ASP A O 1
ATOM 627 N N . LEU A 1 88 ? -5.055 0.097 -7.300 1.00 98.44 88 LEU A N 1
ATOM 628 C CA . LEU A 1 88 ? -6.422 0.626 -7.283 1.00 98.44 88 LEU A CA 1
ATOM 629 C C . LEU A 1 88 ? -7.311 -0.131 -6.286 1.00 98.44 88 LEU A C 1
ATOM 631 O O . LEU A 1 88 ? -8.003 0.493 -5.480 1.00 98.44 88 LEU A O 1
ATOM 635 N N . ALA A 1 89 ? -7.272 -1.465 -6.295 1.00 98.44 89 ALA A N 1
ATOM 636 C CA . ALA A 1 89 ? -8.026 -2.280 -5.350 1.00 98.44 89 ALA A CA 1
ATOM 637 C C . ALA A 1 89 ? -7.586 -2.031 -3.897 1.00 98.44 89 ALA A C 1
ATOM 639 O O . ALA A 1 89 ? -8.456 -1.902 -3.033 1.00 98.44 89 ALA A O 1
ATOM 640 N N . LEU A 1 90 ? -6.274 -1.892 -3.638 1.00 98.19 90 LEU A N 1
ATOM 641 C CA . LEU A 1 90 ? -5.722 -1.526 -2.326 1.00 98.19 90 LEU A CA 1
ATOM 642 C C . LEU A 1 90 ? -6.350 -0.226 -1.816 1.00 98.19 90 LEU A C 1
ATOM 644 O O . LEU A 1 90 ? -6.903 -0.175 -0.716 1.00 98.19 90 LEU A O 1
ATOM 648 N N . GLY A 1 91 ? -6.315 0.823 -2.637 1.00 98.12 91 GLY A N 1
ATOM 649 C CA . GLY A 1 91 ? -6.889 2.114 -2.282 1.00 98.12 91 GLY A CA 1
ATOM 650 C C . GLY A 1 91 ? -8.399 2.048 -2.038 1.00 98.12 91 GLY A C 1
ATOM 651 O O . GLY A 1 91 ? -8.893 2.559 -1.028 1.00 98.12 91 GLY A O 1
ATOM 652 N N . LEU A 1 92 ? -9.134 1.367 -2.922 1.00 98.50 92 LEU A N 1
ATOM 653 C CA . LEU A 1 92 ? -10.588 1.239 -2.824 1.00 98.50 92 LEU A CA 1
ATOM 654 C C . LEU A 1 92 ? -11.025 0.478 -1.573 1.00 98.50 92 LEU A C 1
ATOM 656 O O . LEU A 1 92 ? -11.918 0.951 -0.866 1.00 98.50 92 LEU A O 1
ATOM 660 N N . TYR A 1 93 ? -10.412 -0.666 -1.253 1.00 97.56 93 TYR A N 1
ATOM 661 C CA . TYR A 1 93 ? -10.828 -1.387 -0.051 1.00 97.56 93 TYR A CA 1
ATOM 662 C C . TYR A 1 93 ? -10.415 -0.647 1.219 1.00 97.56 93 TYR A C 1
ATOM 664 O O . TYR A 1 93 ? -11.123 -0.763 2.214 1.00 97.56 93 TYR A O 1
ATOM 672 N N . LEU A 1 94 ? -9.312 0.113 1.236 1.00 98.00 94 LEU A N 1
ATOM 673 C CA . LEU A 1 94 ? -8.939 0.895 2.420 1.00 98.00 94 LEU A CA 1
ATOM 674 C C . LEU A 1 94 ? -9.968 1.992 2.692 1.00 98.00 94 LEU A C 1
ATOM 676 O O . LEU A 1 94 ? -10.415 2.143 3.831 1.00 98.00 94 LEU A O 1
ATOM 680 N N . ALA A 1 95 ? -10.402 2.702 1.648 1.00 97.69 95 ALA A N 1
ATOM 681 C CA . ALA A 1 95 ? -11.488 3.671 1.745 1.00 97.69 95 ALA A CA 1
ATOM 682 C C . ALA A 1 95 ? -12.809 3.000 2.169 1.00 97.69 95 ALA A C 1
ATOM 684 O O . ALA A 1 95 ? -13.488 3.477 3.082 1.00 97.69 95 ALA A O 1
ATOM 685 N N . GLY A 1 96 ? -13.143 1.853 1.570 1.00 97.69 96 GLY A N 1
ATOM 686 C CA . GLY A 1 96 ? -14.341 1.079 1.896 1.00 97.69 96 GLY A CA 1
ATOM 687 C C . GLY A 1 96 ? -14.349 0.553 3.333 1.00 97.69 96 GLY A C 1
ATOM 688 O O . GLY A 1 96 ? -15.343 0.706 4.036 1.00 97.69 96 GLY A O 1
ATOM 689 N N . LEU A 1 97 ? -13.239 -0.008 3.818 1.00 96.75 97 LEU A N 1
ATOM 690 C CA . LEU A 1 97 ? -13.093 -0.493 5.195 1.00 96.75 97 LEU A CA 1
ATOM 691 C C . LEU A 1 97 ? -13.116 0.645 6.207 1.00 96.75 97 LEU A C 1
ATOM 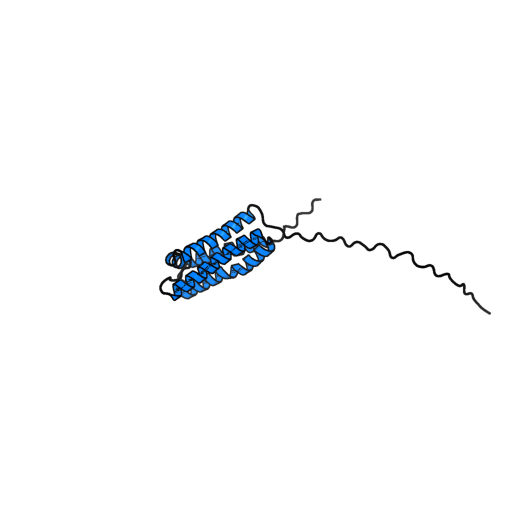693 O O . LEU A 1 97 ? -13.647 0.466 7.301 1.00 96.75 97 LEU A O 1
ATOM 697 N N . LEU A 1 98 ? -12.574 1.811 5.858 1.00 96.69 98 LEU A N 1
ATOM 698 C CA . LEU A 1 98 ? -12.694 2.992 6.699 1.00 96.69 98 LEU A CA 1
ATOM 699 C C . LEU A 1 98 ? -14.156 3.448 6.813 1.00 96.69 98 LEU A C 1
ATOM 701 O O . LEU A 1 98 ? -14.611 3.774 7.911 1.00 96.69 98 LEU A O 1
ATOM 705 N N . TRP A 1 99 ? -14.897 3.444 5.700 1.00 96.00 99 TRP A N 1
ATOM 706 C CA . TRP A 1 99 ? -16.303 3.845 5.677 1.00 96.00 99 TRP A CA 1
ATOM 707 C C . TRP A 1 99 ? -17.194 2.825 6.382 1.00 96.00 99 TRP A C 1
ATOM 709 O O . TRP A 1 99 ? -18.036 3.184 7.203 1.00 96.00 99 TRP A O 1
ATOM 719 N N . LEU A 1 100 ? -17.043 1.541 6.076 1.00 95.06 100 LEU A N 1
ATOM 720 C CA . LEU A 1 100 ? -18.006 0.503 6.439 1.00 95.06 100 LEU A CA 1
ATOM 721 C C . LEU A 1 100 ? -17.569 -0.304 7.662 1.00 95.06 100 LEU A C 1
ATOM 723 O O . LEU A 1 100 ? -18.422 -0.737 8.436 1.00 95.06 100 LEU A O 1
ATOM 727 N N . GLY A 1 101 ? -16.262 -0.466 7.860 1.00 93.31 101 GLY A N 1
ATOM 728 C CA . GLY A 1 101 ? -15.677 -1.386 8.827 1.00 93.31 101 GLY A CA 1
ATOM 729 C C . GLY A 1 101 ? -15.342 -0.788 10.193 1.00 93.31 101 GLY A C 1
ATOM 730 O O . GLY A 1 101 ? -15.750 0.312 10.575 1.00 93.31 101 GLY A O 1
ATOM 731 N N . SER A 1 102 ? -14.579 -1.573 10.955 1.00 94.50 102 SER A N 1
ATOM 732 C CA . SER A 1 102 ? -14.047 -1.201 12.267 1.00 94.50 102 SER A CA 1
ATOM 733 C C . SER A 1 102 ? -12.550 -0.904 12.191 1.00 94.50 102 SER A C 1
ATOM 735 O O . SER A 1 102 ? -11.850 -1.404 11.306 1.00 94.50 102 SER A O 1
ATOM 737 N N . ARG A 1 103 ? -12.028 -0.164 13.177 1.00 94.75 103 ARG A N 1
ATOM 738 C CA . ARG A 1 103 ? -10.585 0.063 13.355 1.00 94.75 103 ARG A CA 1
ATOM 739 C C . ARG A 1 103 ? -9.795 -1.251 13.324 1.00 94.75 103 ARG A C 1
ATOM 741 O O . ARG A 1 103 ? -8.752 -1.320 12.680 1.00 94.75 103 ARG A O 1
ATOM 748 N N . ARG A 1 104 ? -10.308 -2.297 13.984 1.00 94.81 104 ARG A N 1
ATOM 749 C CA . ARG A 1 104 ? -9.664 -3.616 14.035 1.00 94.81 104 ARG A CA 1
ATOM 750 C C . ARG A 1 104 ? -9.681 -4.309 12.676 1.00 94.81 104 ARG A C 1
ATOM 752 O O . ARG A 1 104 ? -8.647 -4.815 12.262 1.00 94.81 104 ARG A O 1
ATOM 759 N N . SER A 1 105 ? -10.817 -4.307 11.977 1.00 96.19 105 SER A N 1
ATOM 760 C CA . SER A 1 105 ? -10.938 -4.902 10.636 1.00 96.19 105 SER A CA 1
ATOM 761 C C . SER A 1 105 ? -9.943 -4.272 9.662 1.00 96.19 105 SER A C 1
ATOM 763 O O . SER A 1 105 ? -9.228 -4.986 8.968 1.00 96.19 105 SER A O 1
ATOM 765 N N . LEU A 1 106 ? -9.843 -2.940 9.670 1.00 97.06 106 LEU A N 1
ATOM 766 C CA . LEU A 1 106 ? -8.877 -2.204 8.860 1.00 97.06 106 LEU A CA 1
ATOM 767 C C . LEU A 1 106 ? -7.428 -2.584 9.210 1.00 97.06 106 LEU A C 1
ATOM 769 O O . LEU A 1 106 ? -6.623 -2.825 8.315 1.00 97.06 106 LEU A O 1
ATOM 773 N N . GLY A 1 107 ? -7.111 -2.683 10.505 1.00 97.31 107 GLY A N 1
ATOM 774 C CA . GLY A 1 107 ? -5.790 -3.103 10.974 1.00 97.31 107 GLY A CA 1
ATOM 775 C C . GLY A 1 107 ? -5.418 -4.527 10.552 1.00 97.31 107 GLY A C 1
ATOM 776 O O . GLY A 1 107 ? -4.294 -4.750 10.116 1.00 97.31 107 GLY A O 1
ATOM 777 N N . VAL A 1 108 ? -6.355 -5.479 10.630 1.00 98.19 108 VAL A N 1
ATOM 778 C CA . VAL A 1 108 ? -6.136 -6.874 10.202 1.00 98.19 108 VAL A CA 1
ATOM 779 C C . VAL A 1 108 ? -5.877 -6.950 8.703 1.00 98.19 108 VAL A C 1
ATOM 781 O O . VAL A 1 108 ? -4.931 -7.612 8.283 1.00 98.19 108 VAL A O 1
ATOM 784 N N . VAL A 1 109 ? -6.683 -6.254 7.897 1.00 98.00 109 VAL A N 1
ATOM 785 C CA . VAL A 1 109 ? -6.481 -6.242 6.445 1.00 98.00 109 VAL A CA 1
ATOM 786 C C . VAL A 1 109 ? -5.124 -5.636 6.110 1.00 98.00 109 VAL A C 1
ATOM 788 O O . VAL A 1 109 ? -4.370 -6.258 5.378 1.00 98.00 109 VAL A O 1
ATOM 791 N N . LEU A 1 110 ? -4.751 -4.507 6.719 1.00 97.94 110 LEU A N 1
ATOM 792 C CA . LEU A 1 110 ? -3.430 -3.906 6.520 1.00 97.94 110 LEU A CA 1
ATOM 793 C C . LEU A 1 110 ? -2.272 -4.812 6.955 1.00 97.94 110 LEU A C 1
ATOM 795 O O . LEU A 1 110 ? -1.239 -4.837 6.289 1.00 97.94 110 LEU A O 1
ATOM 799 N N . ALA A 1 111 ? -2.437 -5.576 8.036 1.00 98.25 111 ALA A N 1
ATOM 800 C CA . ALA A 1 111 ? -1.444 -6.557 8.463 1.00 98.25 111 ALA A CA 1
ATOM 801 C C . ALA A 1 111 ? -1.262 -7.672 7.423 1.00 98.25 111 ALA A C 1
ATOM 803 O O . ALA A 1 111 ? -0.138 -8.096 7.192 1.00 98.25 111 ALA A O 1
ATOM 804 N N . ALA A 1 112 ? -2.333 -8.114 6.758 1.00 98.31 112 ALA A N 1
ATOM 805 C CA . ALA A 1 112 ? -2.221 -9.056 5.644 1.00 98.31 112 ALA A CA 1
ATOM 806 C C . ALA A 1 112 ? -1.591 -8.396 4.401 1.00 98.31 112 ALA A C 1
ATOM 808 O O . ALA A 1 112 ? -0.719 -8.976 3.758 1.00 98.31 112 ALA A O 1
ATOM 809 N N . THR A 1 113 ? -1.978 -7.154 4.093 1.00 97.50 113 THR A N 1
ATOM 810 C CA . THR A 1 113 ? -1.452 -6.367 2.966 1.00 97.50 113 THR A CA 1
ATOM 811 C C . THR A 1 113 ? 0.051 -6.136 3.050 1.00 97.50 113 THR A C 1
ATOM 813 O O . THR A 1 113 ? 0.701 -6.025 2.014 1.00 97.50 113 THR A O 1
ATOM 816 N N . VAL A 1 114 ? 0.626 -6.090 4.257 1.00 97.75 114 VAL A N 1
ATOM 817 C CA . VAL A 1 114 ? 2.059 -5.820 4.455 1.00 97.75 114 VAL A CA 1
ATOM 818 C C . VAL A 1 114 ? 2.970 -6.812 3.731 1.00 97.75 114 VAL A C 1
ATOM 820 O O . VAL A 1 114 ? 4.128 -6.490 3.516 1.00 97.75 114 VAL A O 1
ATOM 823 N N . VAL A 1 115 ? 2.468 -7.988 3.338 1.00 98.12 115 VAL A N 1
ATOM 824 C CA . VAL A 1 115 ? 3.212 -8.995 2.563 1.00 98.12 115 VAL A CA 1
ATOM 825 C C . VAL A 1 115 ? 3.536 -8.515 1.142 1.00 98.12 115 VAL A C 1
ATOM 827 O O . VAL A 1 115 ? 4.545 -8.930 0.574 1.00 98.12 115 VAL A O 1
ATOM 830 N N . ILE A 1 116 ? 2.721 -7.619 0.576 1.00 97.50 116 ILE A N 1
ATOM 831 C CA . ILE A 1 116 ? 2.878 -7.121 -0.797 1.00 97.50 116 ILE A CA 1
ATOM 832 C C . ILE A 1 116 ? 4.223 -6.402 -0.995 1.00 97.50 116 ILE A C 1
ATOM 834 O O . ILE A 1 116 ? 4.987 -6.855 -1.843 1.00 97.50 116 ILE A O 1
ATOM 838 N N . PRO A 1 117 ? 4.577 -5.348 -0.229 1.00 97.06 117 PRO A N 1
ATOM 839 C CA . PRO A 1 117 ? 5.828 -4.632 -0.470 1.00 97.06 117 PRO A CA 1
ATOM 840 C C . PRO A 1 117 ? 7.113 -5.480 -0.312 1.00 97.06 117 PRO A C 1
ATOM 842 O O . PRO A 1 117 ? 7.997 -5.344 -1.153 1.00 97.06 117 PRO A O 1
ATOM 845 N N . PRO A 1 118 ? 7.257 -6.404 0.663 1.00 97.69 118 PRO A N 1
ATOM 846 C CA . PRO A 1 118 ? 8.339 -7.390 0.669 1.00 97.69 118 PRO A CA 1
ATOM 847 C C . PRO A 1 118 ? 8.355 -8.281 -0.576 1.00 97.69 118 PRO A C 1
ATOM 849 O O . PRO A 1 118 ? 9.424 -8.539 -1.121 1.00 97.69 118 PRO A O 1
ATOM 852 N N . GLY A 1 119 ? 7.191 -8.731 -1.054 1.00 97.12 119 GLY A N 1
ATOM 853 C CA . GLY A 1 119 ? 7.085 -9.460 -2.319 1.00 97.12 119 GLY A CA 1
ATOM 854 C C . GLY A 1 119 ? 7.582 -8.633 -3.508 1.00 97.12 119 GLY A C 1
ATOM 855 O O . GLY A 1 119 ? 8.356 -9.132 -4.324 1.00 97.12 119 GLY A O 1
ATOM 856 N N . ASP A 1 120 ? 7.217 -7.351 -3.563 1.00 96.00 120 ASP A N 1
ATOM 857 C CA . ASP A 1 120 ? 7.684 -6.404 -4.580 1.00 96.00 120 ASP A CA 1
ATOM 858 C C . ASP A 1 120 ? 9.209 -6.213 -4.510 1.00 96.00 120 ASP A C 1
ATOM 860 O O . ASP A 1 120 ? 9.887 -6.269 -5.538 1.00 96.00 120 ASP A O 1
ATOM 864 N N . MET A 1 121 ? 9.785 -6.106 -3.306 1.00 95.94 121 MET A N 1
ATOM 865 C CA . MET A 1 121 ? 11.242 -6.077 -3.122 1.00 95.94 121 MET A CA 1
ATOM 866 C C . MET A 1 121 ? 11.918 -7.338 -3.662 1.00 95.94 121 MET A C 1
ATOM 868 O O . MET A 1 121 ? 12.948 -7.229 -4.321 1.00 95.94 121 MET A O 1
ATOM 872 N N . LEU A 1 122 ? 11.357 -8.524 -3.404 1.00 96.12 122 LEU A N 1
ATOM 873 C CA . LEU A 1 122 ? 11.902 -9.787 -3.909 1.00 96.12 122 LEU A CA 1
ATOM 874 C C . LEU A 1 122 ? 11.844 -9.859 -5.438 1.00 96.12 122 LEU A C 1
ATOM 876 O O . LEU A 1 122 ? 12.806 -10.312 -6.054 1.00 96.12 122 LEU A O 1
ATOM 880 N N . MET A 1 123 ? 10.762 -9.376 -6.057 1.00 94.00 123 MET A N 1
ATOM 881 C CA . MET A 1 123 ? 10.648 -9.298 -7.518 1.00 94.00 123 MET A CA 1
ATOM 882 C C . MET A 1 123 ? 11.712 -8.373 -8.120 1.00 94.00 123 MET A C 1
ATOM 884 O O . MET A 1 123 ? 12.417 -8.762 -9.051 1.00 94.00 123 MET A O 1
ATOM 888 N N . VAL A 1 124 ? 11.874 -7.171 -7.560 1.00 95.00 124 VAL A N 1
ATOM 889 C CA . VAL A 1 124 ? 12.890 -6.202 -8.002 1.00 95.00 124 VAL A CA 1
ATOM 890 C C . VAL A 1 124 ? 14.302 -6.746 -7.786 1.00 95.00 124 VAL A C 1
ATOM 892 O O . VAL A 1 124 ? 15.135 -6.686 -8.689 1.00 95.00 124 VAL A O 1
ATOM 895 N N . ALA A 1 125 ? 14.585 -7.300 -6.605 1.00 94.50 125 ALA A N 1
ATOM 896 C CA . ALA A 1 125 ? 15.889 -7.869 -6.288 1.00 94.50 125 ALA A CA 1
ATOM 897 C C . ALA A 1 125 ? 16.216 -9.059 -7.196 1.00 94.50 125 ALA A C 1
ATOM 899 O O . ALA A 1 125 ? 17.339 -9.145 -7.686 1.00 94.50 125 ALA A O 1
ATOM 900 N N . GLY A 1 126 ? 15.243 -9.935 -7.460 1.00 93.75 126 GLY A N 1
ATOM 901 C CA . GLY A 1 126 ? 15.397 -11.071 -8.366 1.00 93.75 126 GLY A CA 1
ATOM 902 C C . GLY A 1 126 ? 15.688 -10.644 -9.803 1.00 93.75 126 GLY A C 1
ATOM 903 O O . GLY A 1 126 ? 16.530 -11.253 -10.455 1.00 93.75 126 GLY A O 1
ATOM 904 N N . TRP A 1 127 ? 15.056 -9.567 -10.279 1.00 92.00 127 TRP A N 1
ATOM 905 C CA . TRP A 1 127 ? 15.306 -9.035 -11.619 1.00 92.00 127 TRP A CA 1
ATOM 906 C C . TRP A 1 127 ? 16.680 -8.367 -11.757 1.00 92.00 127 TRP A C 1
ATOM 908 O O . TRP A 1 127 ? 17.387 -8.599 -12.733 1.00 92.00 127 TRP A O 1
ATOM 918 N N . HIS A 1 128 ? 17.073 -7.539 -10.785 1.00 90.06 128 HIS A N 1
ATOM 919 C CA . HIS A 1 128 ? 18.315 -6.750 -10.852 1.00 90.06 128 HIS A CA 1
ATOM 920 C C . HIS A 1 128 ? 19.522 -7.417 -10.182 1.00 90.06 128 HIS A C 1
ATOM 922 O O . HIS A 1 128 ? 20.569 -6.787 -10.049 1.00 90.06 128 HIS A O 1
ATOM 928 N N . GLY A 1 129 ? 19.386 -8.641 -9.665 1.00 82.62 129 GLY A N 1
ATOM 929 C CA . GLY A 1 129 ? 20.420 -9.270 -8.834 1.00 82.62 129 GLY A CA 1
ATOM 930 C C . GLY A 1 129 ? 20.761 -8.461 -7.571 1.00 82.62 129 GLY A C 1
ATOM 931 O O . GLY A 1 129 ? 21.898 -8.475 -7.112 1.00 82.62 129 GLY A O 1
ATOM 932 N N . GLY A 1 130 ? 19.796 -7.703 -7.037 1.00 69.50 130 GLY A N 1
ATOM 933 C CA . GLY A 1 130 ? 19.967 -6.812 -5.881 1.00 69.50 130 GLY A CA 1
ATOM 934 C C . GLY A 1 130 ? 20.472 -5.393 -6.193 1.00 69.50 130 GLY A C 1
ATOM 935 O O . GLY A 1 130 ? 20.489 -4.551 -5.297 1.00 69.50 130 GLY A O 1
ATOM 936 N N . ALA A 1 131 ? 20.819 -5.073 -7.443 1.00 78.31 131 ALA A N 1
ATOM 937 C CA . ALA A 1 131 ? 21.388 -3.778 -7.833 1.00 78.31 131 ALA A CA 1
ATOM 938 C C . ALA A 1 131 ? 20.332 -2.713 -8.213 1.00 78.31 131 ALA A C 1
ATOM 940 O O . ALA A 1 131 ? 20.422 -2.081 -9.263 1.00 78.31 131 ALA A O 1
ATOM 941 N N . ALA A 1 132 ? 19.324 -2.488 -7.361 1.00 87.06 132 ALA A N 1
ATOM 942 C CA . ALA A 1 132 ? 18.269 -1.491 -7.601 1.00 87.06 132 ALA A CA 1
ATOM 943 C C . ALA A 1 132 ? 17.874 -0.730 -6.318 1.00 87.06 132 ALA A C 1
ATOM 945 O O . ALA A 1 132 ? 16.754 -0.877 -5.824 1.00 87.06 132 ALA A O 1
ATOM 946 N N . PRO A 1 133 ? 18.773 0.095 -5.747 1.00 87.88 133 PRO A N 1
ATOM 947 C CA . PRO A 1 133 ? 18.570 0.678 -4.422 1.00 87.88 133 PRO A CA 1
ATOM 948 C C . PRO A 1 133 ? 17.348 1.599 -4.351 1.00 87.88 133 PRO A C 1
ATOM 950 O O . PRO A 1 133 ? 16.602 1.535 -3.381 1.00 87.88 133 PRO A O 1
ATOM 953 N N . ALA A 1 134 ? 17.096 2.425 -5.372 1.00 92.12 134 ALA A N 1
ATOM 954 C CA . ALA A 1 134 ? 15.984 3.376 -5.337 1.00 92.12 134 ALA A CA 1
ATOM 955 C C . ALA A 1 134 ? 14.595 2.690 -5.308 1.00 92.12 134 ALA A C 1
ATOM 957 O O . ALA A 1 134 ? 13.829 2.982 -4.387 1.00 92.12 134 ALA A O 1
ATOM 958 N N . PRO A 1 135 ? 14.267 1.737 -6.206 1.00 92.88 135 PRO A N 1
ATOM 959 C CA . PRO A 1 135 ? 13.008 0.996 -6.107 1.00 92.88 135 PRO A CA 1
ATOM 960 C C . PRO A 1 135 ? 12.900 0.141 -4.836 1.00 92.88 135 PRO A C 1
ATOM 962 O O . PRO A 1 135 ? 11.845 0.103 -4.207 1.00 92.88 135 PRO A O 1
ATOM 965 N N . LEU A 1 136 ? 13.992 -0.498 -4.396 1.00 94.44 136 LEU A N 1
ATOM 966 C CA . LEU A 1 136 ? 13.995 -1.275 -3.149 1.00 94.44 136 LEU A CA 1
ATOM 967 C C . LEU A 1 136 ? 13.685 -0.405 -1.924 1.00 94.44 136 LEU A C 1
ATOM 969 O O . LEU A 1 136 ? 12.938 -0.832 -1.044 1.00 94.44 136 LEU A O 1
ATOM 973 N 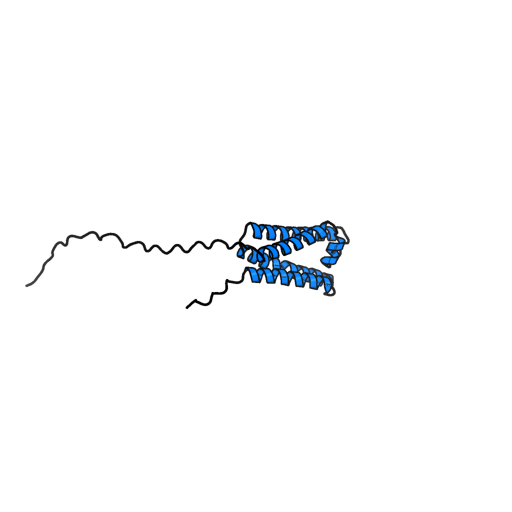N . LEU A 1 137 ? 14.213 0.821 -1.875 1.00 94.88 137 LEU A N 1
ATOM 974 C CA . LEU A 1 137 ? 13.898 1.783 -0.819 1.00 94.88 137 LEU A CA 1
ATOM 975 C C . LEU A 1 137 ? 12.424 2.197 -0.847 1.00 94.88 137 LEU A C 1
ATOM 977 O O . LEU A 1 137 ? 11.805 2.271 0.212 1.00 94.88 137 LEU A O 1
ATOM 981 N N . LEU A 1 138 ? 11.840 2.423 -2.028 1.00 94.81 138 LEU A N 1
ATOM 982 C CA . LEU A 1 138 ? 10.423 2.778 -2.153 1.00 94.81 138 LEU A CA 1
ATOM 983 C C . LEU A 1 138 ? 9.506 1.670 -1.611 1.00 94.81 138 LEU A C 1
ATOM 985 O O . LEU A 1 138 ? 8.579 1.941 -0.839 1.00 94.81 138 LEU A O 1
ATOM 989 N N . HIS A 1 139 ? 9.792 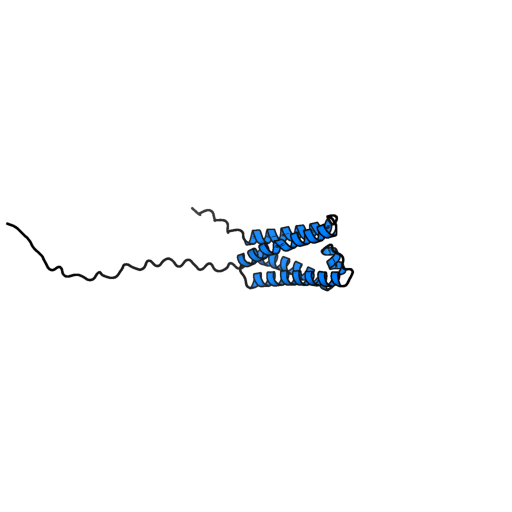0.416 -1.963 1.00 96.00 139 HIS A N 1
ATOM 990 C CA . HIS A 1 139 ? 9.046 -0.737 -1.457 1.00 96.00 139 HIS A CA 1
ATOM 991 C C . HIS A 1 139 ? 9.270 -0.946 0.043 1.00 96.00 139 HIS A C 1
ATOM 993 O O . HIS A 1 139 ? 8.315 -1.177 0.784 1.00 96.00 139 HIS A O 1
ATOM 999 N N . GLY A 1 140 ? 10.503 -0.764 0.525 1.00 96.69 140 GLY A N 1
ATOM 1000 C CA . GLY A 1 140 ? 10.828 -0.817 1.951 1.00 96.69 140 GLY A CA 1
ATOM 1001 C C . GLY A 1 140 ? 10.070 0.233 2.772 1.00 96.69 140 GLY A C 1
ATOM 1002 O O . GLY A 1 140 ? 9.478 -0.090 3.802 1.00 96.69 140 GLY A O 1
ATOM 1003 N N . LEU A 1 141 ? 10.000 1.477 2.291 1.00 96.94 141 LEU A N 1
ATOM 1004 C CA . LEU A 1 141 ? 9.197 2.535 2.914 1.00 96.94 141 LEU A CA 1
ATOM 1005 C C . LEU A 1 141 ? 7.704 2.188 2.909 1.00 96.94 141 LEU A C 1
ATOM 1007 O O . LEU A 1 141 ? 7.024 2.401 3.914 1.00 96.94 141 LEU A O 1
ATOM 1011 N N . SER A 1 142 ? 7.202 1.597 1.824 1.00 96.56 142 SER A N 1
ATOM 1012 C CA . SER A 1 142 ? 5.811 1.136 1.736 1.00 96.56 142 SER A CA 1
ATOM 1013 C C . SER A 1 142 ? 5.507 0.010 2.732 1.00 96.56 142 SER A C 1
ATOM 1015 O O . SER A 1 142 ? 4.442 0.019 3.358 1.00 96.56 142 SER A O 1
ATOM 1017 N N . ALA A 1 143 ? 6.447 -0.919 2.949 1.00 97.94 143 ALA A N 1
ATOM 1018 C CA . ALA A 1 143 ? 6.337 -1.958 3.974 1.00 97.94 143 ALA A CA 1
ATOM 1019 C C . ALA A 1 143 ? 6.262 -1.356 5.379 1.00 97.94 143 ALA A C 1
ATOM 1021 O O . ALA A 1 143 ? 5.376 -1.711 6.159 1.00 97.94 143 ALA A O 1
ATOM 1022 N N . LEU A 1 144 ? 7.145 -0.405 5.688 1.00 98.19 144 LEU A N 1
ATOM 1023 C CA . LEU A 1 144 ? 7.166 0.271 6.984 1.00 98.19 144 LEU A CA 1
ATOM 1024 C C . LEU A 1 144 ? 5.893 1.085 7.227 1.00 98.19 144 LEU A C 1
ATOM 1026 O O . LEU A 1 144 ? 5.326 1.012 8.316 1.00 98.19 144 LEU A O 1
ATOM 1030 N N . ALA A 1 145 ? 5.412 1.822 6.225 1.00 97.38 145 ALA A N 1
ATOM 1031 C CA . ALA A 1 145 ? 4.183 2.601 6.333 1.00 97.38 145 ALA A CA 1
ATOM 1032 C C . ALA A 1 145 ? 2.963 1.697 6.571 1.00 97.38 145 ALA A C 1
ATOM 1034 O O . ALA A 1 145 ? 2.207 1.903 7.524 1.00 97.38 145 ALA A O 1
ATOM 1035 N N . THR A 1 146 ? 2.811 0.654 5.753 1.00 97.94 146 THR A N 1
ATOM 1036 C CA . THR A 1 146 ? 1.688 -0.293 5.834 1.00 97.94 146 THR A CA 1
ATOM 1037 C C . THR A 1 146 ? 1.718 -1.072 7.149 1.00 97.94 146 THR A C 1
ATOM 1039 O O . THR A 1 146 ? 0.720 -1.117 7.870 1.00 97.94 146 THR A O 1
ATOM 1042 N N . GLY A 1 147 ? 2.875 -1.632 7.512 1.00 98.25 147 GLY A N 1
ATOM 1043 C CA . GLY A 1 147 ? 3.058 -2.398 8.744 1.00 98.25 147 GLY A CA 1
ATOM 1044 C C . GLY A 1 147 ? 2.942 -1.535 9.998 1.00 98.25 147 GLY A C 1
ATOM 1045 O O . GLY A 1 147 ? 2.291 -1.929 10.965 1.00 98.25 147 GLY A O 1
ATOM 1046 N N . GLY A 1 148 ? 3.498 -0.322 9.973 1.00 98.19 148 GLY A N 1
ATOM 1047 C CA . GLY A 1 148 ? 3.383 0.651 11.057 1.00 98.19 148 GLY A CA 1
ATOM 1048 C C . GLY A 1 148 ? 1.936 1.078 11.302 1.00 98.19 148 GLY A C 1
ATOM 1049 O O . GLY A 1 148 ? 1.489 1.100 12.452 1.00 98.19 148 GLY A O 1
ATOM 1050 N N . MET A 1 149 ? 1.177 1.338 10.232 1.00 97.44 149 MET A N 1
ATOM 1051 C CA . MET A 1 149 ? -0.258 1.613 10.316 1.00 97.44 149 MET A CA 1
ATOM 1052 C C . MET A 1 149 ? -1.023 0.413 10.883 1.00 97.44 149 MET A C 1
ATOM 1054 O O . MET A 1 149 ? -1.826 0.581 11.803 1.00 97.44 149 MET A O 1
ATOM 1058 N N . ALA A 1 150 ? -0.763 -0.795 10.375 1.00 97.81 150 ALA A N 1
ATOM 1059 C CA . ALA A 1 150 ? -1.404 -2.016 10.855 1.00 97.81 150 ALA A CA 1
ATOM 1060 C C . ALA A 1 150 ? -1.166 -2.209 12.360 1.00 97.81 150 ALA A C 1
ATOM 1062 O O . ALA A 1 150 ? -2.114 -2.356 13.133 1.00 97.81 150 ALA A O 1
ATOM 1063 N N . ALA A 1 151 ? 0.094 -2.104 12.791 1.00 97.75 151 ALA A N 1
ATOM 1064 C CA . ALA A 1 151 ? 0.475 -2.197 14.192 1.00 97.75 151 ALA A CA 1
ATOM 1065 C C . ALA A 1 151 ? -0.235 -1.130 15.035 1.00 97.75 151 ALA A C 1
ATOM 1067 O O . ALA A 1 151 ? -0.790 -1.448 16.080 1.00 97.75 151 ALA A O 1
ATOM 1068 N N . TRP A 1 152 ? -0.273 0.129 14.590 1.00 96.75 152 TRP A N 1
ATOM 1069 C CA . TRP A 1 152 ? -0.959 1.203 15.314 1.00 96.75 152 TRP A CA 1
ATOM 1070 C C . TRP A 1 152 ? -2.473 0.980 15.450 1.00 96.75 152 TRP A C 1
ATOM 1072 O O . TRP A 1 152 ? -3.056 1.253 16.506 1.00 96.75 152 TRP A O 1
ATOM 1082 N N . LEU A 1 153 ? -3.126 0.468 14.407 1.00 95.62 153 LEU A N 1
ATOM 1083 C CA . LEU A 1 153 ? -4.558 0.180 14.434 1.00 95.62 153 LEU A CA 1
ATOM 1084 C C . LEU A 1 153 ? -4.899 -0.989 15.363 1.00 95.62 153 LEU A C 1
ATOM 1086 O O . LEU A 1 153 ? -5.960 -0.949 15.986 1.00 95.62 153 LEU A O 1
ATOM 1090 N N . LEU A 1 154 ? -4.004 -1.977 15.470 1.00 96.19 154 LEU A N 1
ATOM 1091 C CA . LEU A 1 154 ? -4.178 -3.199 16.262 1.00 96.19 154 LEU A CA 1
ATOM 1092 C C . LEU A 1 154 ? -3.674 -3.097 17.710 1.00 96.19 154 LEU A C 1
ATOM 1094 O O . LEU A 1 154 ? -3.918 -4.013 18.495 1.00 96.19 154 LEU A O 1
ATOM 1098 N N . ARG A 1 155 ? -2.998 -2.005 18.085 1.00 94.31 155 ARG A N 1
ATOM 1099 C CA . ARG A 1 155 ? -2.567 -1.773 19.472 1.00 94.31 155 ARG A CA 1
ATOM 1100 C C . ARG A 1 155 ? -3.770 -1.788 20.430 1.00 94.31 155 ARG A C 1
ATOM 1102 O O . ARG A 1 155 ? -4.763 -1.107 20.150 1.00 94.31 155 ARG A O 1
ATOM 1109 N N . PRO A 1 156 ? -3.679 -2.494 21.572 1.00 86.12 156 PRO A N 1
ATOM 1110 C CA . PRO A 1 156 ? -4.673 -2.393 22.633 1.00 86.12 156 PRO A CA 1
ATOM 1111 C C . PRO A 1 156 ? -4.772 -0.951 23.157 1.00 86.12 156 PRO A C 1
ATOM 1113 O O . PRO A 1 156 ? -3.762 -0.239 23.165 1.00 86.12 156 PRO A O 1
ATOM 1116 N N . PRO A 1 157 ? -5.951 -0.504 23.625 1.00 74.75 157 PRO A N 1
ATOM 1117 C CA . PRO A 1 157 ? -6.044 0.708 24.429 1.00 74.75 157 PRO A CA 1
ATOM 1118 C C . PRO A 1 157 ? -5.118 0.573 25.641 1.00 74.75 157 PRO A C 1
ATOM 1120 O O . PRO A 1 157 ? -5.132 -0.466 26.303 1.00 74.75 157 PRO A O 1
ATOM 1123 N N . SER A 1 158 ? -4.313 1.596 25.932 1.00 75.19 158 SER A N 1
ATOM 1124 C CA . SER A 1 158 ? -3.518 1.618 27.160 1.00 75.19 158 SER A CA 1
ATOM 1125 C C . SER A 1 158 ? -4.464 1.438 28.347 1.00 75.19 158 SER A C 1
ATOM 1127 O O . SER A 1 158 ? -5.424 2.201 28.469 1.00 75.19 158 SER A O 1
ATOM 1129 N N . ALA A 1 159 ? -4.226 0.431 29.193 1.00 66.06 159 ALA A N 1
ATOM 1130 C CA . ALA A 1 159 ? -4.946 0.301 30.452 1.00 66.06 159 ALA A CA 1
ATOM 1131 C C . ALA A 1 159 ? -4.695 1.590 31.244 1.00 66.06 159 ALA A C 1
ATOM 1133 O O . ALA A 1 159 ? -3.557 1.8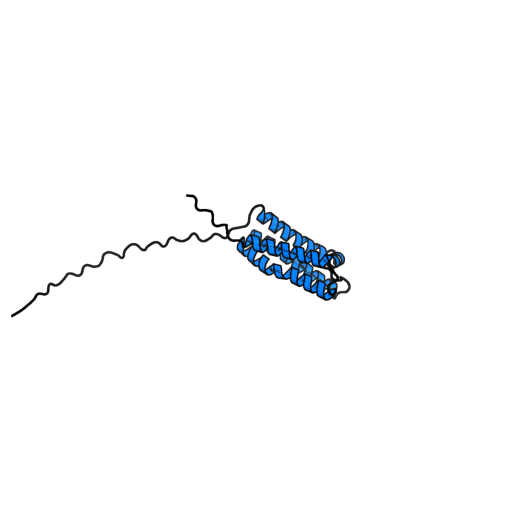82 31.610 1.00 66.06 159 ALA A O 1
ATOM 1134 N N . GLY A 1 160 ? -5.732 2.415 31.393 1.00 61.00 160 GLY A N 1
ATOM 1135 C CA . GLY A 1 160 ? -5.638 3.647 32.159 1.00 61.00 160 GLY A CA 1
ATOM 1136 C C . GLY A 1 160 ? -5.206 3.317 33.580 1.00 61.00 160 GLY A C 1
ATOM 1137 O O . GLY A 1 160 ? -5.731 2.383 34.185 1.00 61.00 160 GLY A O 1
ATOM 1138 N N . THR A 1 161 ? -4.236 4.067 34.094 1.00 55.22 161 THR A N 1
ATOM 1139 C CA . THR A 1 161 ? -3.879 4.074 35.510 1.00 55.22 161 THR A CA 1
ATOM 1140 C C . THR A 1 161 ? -5.167 4.208 36.333 1.00 55.22 161 THR A C 1
ATOM 1142 O O . THR A 1 161 ? -5.951 5.116 36.038 1.00 55.22 161 THR A O 1
ATOM 1145 N N . PRO A 1 162 ? -5.438 3.323 37.311 1.00 55.41 162 PRO A N 1
ATOM 1146 C CA . PRO A 1 162 ? -6.618 3.458 38.153 1.00 55.41 162 PRO A CA 1
ATOM 1147 C C . PRO A 1 162 ? -6.582 4.827 38.837 1.00 55.41 162 PRO A C 1
ATOM 1149 O O . PRO A 1 162 ? -5.581 5.199 39.450 1.00 55.41 162 PRO A O 1
ATOM 1152 N N . SER A 1 163 ? -7.654 5.598 38.668 1.00 55.16 163 SER A N 1
ATOM 1153 C CA . SER A 1 163 ? -7.885 6.815 39.442 1.00 55.16 163 SER A CA 1
ATOM 1154 C C . SER A 1 163 ? -8.184 6.365 40.869 1.00 55.16 163 SER A C 1
ATOM 1156 O O . SER A 1 163 ? -9.195 5.699 41.093 1.00 55.16 163 SER A O 1
ATOM 1158 N N . GLY A 1 164 ? -7.250 6.629 41.783 1.00 50.75 164 GLY A N 1
ATOM 1159 C CA . GLY A 1 164 ? -7.510 6.578 43.222 1.00 50.75 164 GLY A CA 1
ATOM 1160 C C . GLY A 1 164 ? -8.350 7.759 43.680 1.00 50.75 164 GLY A C 1
ATOM 1161 O O . GLY A 1 164 ? -8.427 8.756 42.922 1.00 50.75 164 GLY A O 1
#